Protein AF-A0A822DHK8-F1 (afdb_monomer)

Radius of gyration: 16.18 Å; Cα contacts (8 Å, |Δi|>4): 112; chains: 1; bounding box: 42×21×43 Å

Secondary structure (DSSP, 8-state):
-GGGT-----------B-STT--TT-EEEEEEEEEHHHHTT--TT-S---TTT--SS---TTSS-HHHHHHHHHHHHHTT--EEEEEEEE---SSPPPHHHHHHHHHTT--B-

Sequence (113 aa):
MRMLGAHTLIVTFAAGGANKDYSVGDIMLIKDHLNFPSMAGNNPLIGHNDERFGPRFPPVGHAYDRQYLSQMKQVAKKHNLDLREGIYCGLGGPCYETIAEINMLRSLGGDAV

pLDDT: mean 96.72, std 1.26, range [91.81, 98.5]

Solvent-accessible surface area (backbone atoms only — not comparable to full-atom values): 7266 Å² total; per-residue (Å²): 100,60,93,79,69,52,89,77,85,88,85,85,81,89,66,49,73,49,35,86,92,58,56,94,86,64,48,67,46,68,70,47,71,46,55,52,42,45,76,73,73,59,42,96,78,70,74,86,76,62,70,93,81,45,67,91,78,71,83,62,96,66,73,52,55,66,65,59,55,51,49,51,54,52,53,29,58,76,68,76,45,82,69,47,75,36,24,35,34,50,72,82,63,90,66,80,77,51,76,67,52,44,53,49,41,39,74,75,60,26,29,28,67

Nearest PDB structures (foldseek):
  4ear-assembly1_A  TM=9.679E-01  e=2.335E-11  Homo sapiens
  7zsl-assembly1_A  TM=9.884E-01  e=5.949E-11  Homo sapiens
  7zsl-assembly1_C  TM=9.827E-01  e=8.882E-11  Homo sapiens
  2a0x-assembly1_A  TM=9.849E-01  e=1.418E-10  Homo sapiens
  8swp-assembly2_F  TM=9.465E-01  e=4.435E-08  Kluyveromyces lactis NRRL Y-1140

Structure (mmCIF, N/CA/C/O backbone):
data_AF-A0A822DHK8-F1
#
_entry.id   AF-A0A822DHK8-F1
#
loop_
_atom_site.group_PDB
_atom_site.id
_atom_site.type_symbol
_atom_site.label_atom_id
_atom_site.label_alt_id
_atom_site.label_comp_id
_atom_site.label_asym_id
_atom_site.label_entity_id
_atom_site.label_seq_id
_atom_site.pdbx_PDB_ins_code
_atom_site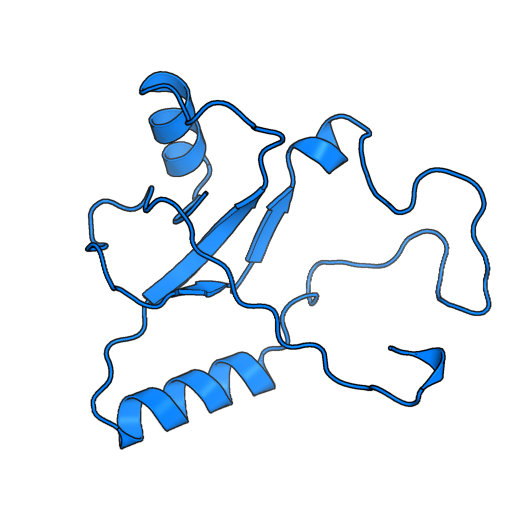.Cartn_x
_atom_site.Cartn_y
_atom_site.Cartn_z
_atom_site.occupancy
_atom_site.B_iso_or_equiv
_atom_site.auth_seq_id
_atom_site.auth_comp_id
_atom_site.auth_asym_id
_atom_site.auth_atom_id
_atom_site.pdbx_PDB_model_num
ATOM 1 N N . MET A 1 1 ? -0.776 -12.716 -17.275 1.00 92.94 1 MET A N 1
ATOM 2 C CA . MET A 1 1 ? -2.162 -12.192 -17.365 1.00 92.94 1 MET A CA 1
ATOM 3 C C . MET A 1 1 ? -2.335 -11.193 -18.503 1.00 92.94 1 MET A C 1
ATOM 5 O O . MET A 1 1 ? -3.200 -11.417 -19.334 1.00 92.94 1 MET A O 1
ATOM 9 N N . ARG A 1 2 ? -1.501 -10.146 -18.614 1.00 94.12 2 ARG A N 1
ATOM 10 C CA . ARG A 1 2 ? -1.599 -9.160 -19.709 1.00 94.12 2 ARG A CA 1
ATOM 11 C C . ARG A 1 2 ? -1.615 -9.781 -21.114 1.00 94.12 2 ARG A C 1
ATOM 13 O O . ARG A 1 2 ? -2.484 -9.450 -21.906 1.00 94.12 2 ARG A O 1
ATOM 20 N N . MET A 1 3 ? -0.715 -10.727 -21.393 1.00 96.31 3 MET A N 1
ATOM 21 C CA . MET A 1 3 ? -0.666 -11.434 -22.686 1.00 96.31 3 MET A CA 1
ATOM 22 C C . MET A 1 3 ? -1.888 -12.326 -22.960 1.00 96.31 3 MET A C 1
ATOM 24 O O . MET A 1 3 ? -2.122 -12.691 -24.102 1.00 96.31 3 MET A O 1
ATOM 28 N N . LEU A 1 4 ? -2.671 -12.659 -21.928 1.00 97.62 4 LEU A N 1
ATOM 29 C CA . LEU A 1 4 ? -3.942 -13.379 -22.060 1.00 97.62 4 LEU A CA 1
ATOM 30 C C . LEU A 1 4 ? -5.131 -12.419 -22.262 1.00 97.62 4 LEU A C 1
ATOM 32 O O . LEU A 1 4 ? -6.271 -12.865 -22.271 1.00 97.62 4 LEU A O 1
ATOM 36 N N . GLY A 1 5 ? -4.885 -11.108 -22.382 1.00 97.25 5 GLY A N 1
ATOM 37 C CA . GLY A 1 5 ? -5.924 -10.095 -22.590 1.00 97.25 5 GLY A CA 1
ATOM 38 C C . GLY A 1 5 ? -6.509 -9.489 -21.312 1.00 97.25 5 GLY A C 1
ATOM 39 O O . GLY A 1 5 ? -7.521 -8.801 -21.377 1.00 97.25 5 GLY A O 1
ATOM 40 N N . ALA A 1 6 ? -5.907 -9.704 -20.137 1.00 97.19 6 ALA A N 1
ATOM 41 C CA . ALA A 1 6 ? -6.380 -9.049 -18.916 1.00 97.19 6 ALA A CA 1
ATOM 42 C C . ALA A 1 6 ? -6.101 -7.531 -18.940 1.00 97.19 6 ALA A C 1
ATOM 44 O O . ALA A 1 6 ? -4.983 -7.089 -19.238 1.00 97.19 6 ALA A O 1
ATOM 45 N N . HIS A 1 7 ? -7.116 -6.745 -18.573 1.00 95.25 7 HIS A N 1
ATOM 46 C CA . HIS A 1 7 ? -7.040 -5.283 -18.437 1.00 95.25 7 HIS A CA 1
ATOM 47 C C . HIS A 1 7 ? -7.130 -4.809 -16.983 1.00 95.25 7 HIS A C 1
ATOM 49 O O . HIS A 1 7 ? -6.667 -3.715 -16.676 1.00 95.25 7 HIS A O 1
ATOM 55 N N . THR A 1 8 ? -7.668 -5.649 -16.099 1.00 96.06 8 THR A N 1
ATOM 56 C CA . THR A 1 8 ? -7.854 -5.353 -14.678 1.00 96.06 8 THR A CA 1
ATOM 57 C C . THR A 1 8 ? -7.200 -6.449 -13.853 1.00 96.06 8 THR A C 1
ATOM 59 O O . THR A 1 8 ? -7.351 -7.633 -14.161 1.00 96.06 8 THR A O 1
ATOM 62 N N . LEU A 1 9 ? -6.480 -6.053 -12.807 1.00 96.75 9 LEU A N 1
ATOM 63 C CA . LEU A 1 9 ? -5.911 -6.952 -11.812 1.00 96.75 9 LEU A CA 1
ATOM 64 C C . LEU A 1 9 ? -6.505 -6.593 -10.451 1.00 96.75 9 LEU A C 1
ATOM 66 O O . LEU A 1 9 ? -6.377 -5.456 -10.005 1.00 96.75 9 LEU A O 1
ATOM 70 N N . ILE A 1 10 ? -7.143 -7.565 -9.804 1.00 96.75 10 ILE A N 1
ATOM 71 C CA . ILE A 1 10 ? -7.601 -7.452 -8.419 1.00 96.75 10 ILE A CA 1
ATOM 72 C C . ILE A 1 10 ? -6.639 -8.275 -7.569 1.00 96.75 10 ILE A C 1
ATOM 74 O O . ILE A 1 10 ? -6.399 -9.444 -7.870 1.00 96.75 10 ILE A O 1
ATOM 78 N N . VAL A 1 11 ? -6.081 -7.660 -6.529 1.00 97.25 11 VAL A N 1
ATOM 79 C CA . VAL A 1 11 ? -5.141 -8.301 -5.606 1.00 97.25 11 VAL A CA 1
ATOM 80 C C . VAL A 1 11 ? -5.752 -8.292 -4.212 1.00 97.25 11 VAL A C 1
ATOM 82 O O . VAL A 1 11 ? -6.205 -7.252 -3.740 1.00 97.25 11 VAL A O 1
ATOM 85 N N . THR A 1 12 ? -5.765 -9.452 -3.560 1.00 97.56 12 THR A N 1
ATOM 86 C CA . THR A 1 12 ? -6.262 -9.631 -2.191 1.00 97.56 12 THR A CA 1
ATOM 87 C C . THR A 1 12 ? -5.249 -10.431 -1.393 1.00 97.56 12 THR A C 1
ATOM 89 O O . THR A 1 12 ? -4.736 -11.434 -1.890 1.00 97.56 12 THR A O 1
ATOM 92 N N . PHE A 1 13 ? -4.984 -10.017 -0.163 1.00 97.31 13 PHE A N 1
ATOM 93 C CA . PHE A 1 13 ? -4.072 -10.700 0.745 1.00 97.31 13 PHE A CA 1
ATOM 94 C C . PHE A 1 13 ? -4.408 -10.319 2.192 1.00 97.31 13 PHE A C 1
ATOM 96 O O . PHE A 1 13 ? -5.193 -9.400 2.429 1.00 97.31 13 PHE A O 1
ATOM 103 N N . ALA A 1 14 ? -3.849 -11.055 3.149 1.00 96.81 14 ALA A N 1
ATOM 104 C CA . ALA A 1 14 ? -3.952 -10.726 4.566 1.00 96.81 14 ALA A CA 1
ATOM 105 C C . ALA A 1 14 ? -2.818 -9.776 4.966 1.00 96.81 14 ALA A C 1
ATOM 107 O O . ALA A 1 14 ? -1.687 -9.968 4.528 1.00 96.81 14 ALA A O 1
ATOM 108 N N . ALA A 1 15 ? -3.123 -8.795 5.811 1.00 97.50 15 ALA A N 1
ATOM 109 C CA . ALA A 1 15 ? -2.180 -7.785 6.279 1.00 97.50 15 ALA A CA 1
ATOM 110 C C . ALA A 1 15 ? -2.342 -7.559 7.788 1.00 97.50 15 ALA A C 1
ATOM 112 O O . ALA A 1 15 ? -3.429 -7.765 8.342 1.00 97.50 15 ALA A O 1
ATOM 113 N N . GLY A 1 16 ? -1.274 -7.120 8.447 1.00 96.88 16 GLY A N 1
ATOM 114 C CA . GLY A 1 16 ? -1.313 -6.641 9.824 1.00 96.88 16 GLY A CA 1
ATOM 115 C C . GLY A 1 16 ? -1.859 -5.215 9.887 1.00 96.88 16 GLY A C 1
ATOM 116 O O . GLY A 1 16 ? -1.432 -4.343 9.134 1.00 96.88 16 GLY A O 1
ATOM 117 N N . GLY A 1 17 ? -2.802 -4.949 10.794 1.00 96.75 17 GLY A N 1
ATOM 118 C CA . GLY A 1 17 ? -3.310 -3.595 11.029 1.00 96.75 17 GLY A CA 1
ATOM 119 C C . GLY A 1 17 ? -2.299 -2.747 11.802 1.00 96.75 17 GLY A C 1
ATOM 120 O O . GLY A 1 17 ? -2.055 -2.995 12.983 1.00 96.75 17 GLY A O 1
ATOM 121 N N . ALA A 1 18 ? -1.727 -1.727 11.160 1.00 95.94 18 ALA A N 1
ATOM 122 C CA . ALA A 1 18 ? -0.879 -0.740 11.831 1.00 95.94 18 ALA A CA 1
ATOM 123 C C . ALA A 1 18 ? -1.716 0.411 12.415 1.00 95.94 18 ALA A C 1
ATOM 125 O O . ALA A 1 18 ? -1.355 0.976 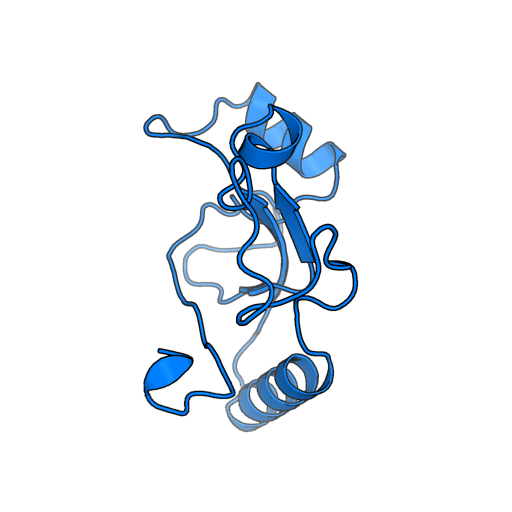13.458 1.00 95.94 18 ALA A O 1
ATOM 126 N N . ASN A 1 19 ? -2.839 0.746 11.773 1.00 96.19 19 ASN A N 1
ATOM 127 C CA . ASN A 1 19 ? -3.803 1.724 12.261 1.00 96.19 19 ASN A CA 1
ATOM 128 C C . ASN A 1 19 ? -4.568 1.177 13.482 1.00 96.19 19 ASN A C 1
ATOM 130 O O . ASN A 1 19 ? -5.096 0.069 13.454 1.00 96.19 19 ASN A O 1
ATOM 134 N N . LYS A 1 20 ? -4.623 1.962 14.567 1.00 94.75 20 LYS A N 1
ATOM 135 C CA . LYS A 1 20 ? -5.243 1.557 15.841 1.00 94.75 20 LYS A CA 1
ATOM 136 C C . LYS A 1 20 ? -6.770 1.508 15.790 1.00 94.75 20 LYS A C 1
ATOM 138 O O . LYS A 1 20 ? -7.368 0.874 16.651 1.00 94.75 20 LYS A O 1
ATOM 143 N N . ASP A 1 21 ? -7.374 2.160 14.802 1.00 96.31 21 ASP A N 1
ATOM 144 C CA . ASP A 1 21 ? -8.826 2.174 14.618 1.00 96.31 21 ASP A CA 1
ATOM 145 C C . ASP A 1 21 ? -9.326 0.922 13.878 1.00 96.31 21 ASP A C 1
ATOM 147 O O . ASP A 1 21 ? -10.532 0.746 13.694 1.00 96.31 21 ASP A O 1
ATOM 151 N N . TYR A 1 22 ? -8.412 0.063 13.411 1.00 96.69 22 TYR A N 1
ATOM 152 C CA . TYR A 1 22 ? -8.747 -1.140 12.657 1.00 96.69 22 TYR A CA 1
ATOM 153 C C . TYR A 1 22 ? -8.854 -2.343 13.586 1.00 96.69 22 TYR A C 1
ATOM 155 O O . TYR A 1 22 ? -8.125 -2.469 14.570 1.00 96.69 22 TYR A O 1
ATOM 163 N N . SER A 1 23 ? -9.760 -3.252 13.243 1.00 96.94 23 SER A N 1
ATOM 164 C CA . SER A 1 23 ? -9.979 -4.503 13.966 1.00 96.94 23 SER A CA 1
ATOM 165 C C . SER A 1 23 ? -9.648 -5.716 13.103 1.00 96.94 23 SER A C 1
ATOM 167 O O . SER A 1 23 ? -9.676 -5.664 11.874 1.00 96.94 23 SER A O 1
ATOM 169 N N . VAL A 1 24 ? -9.340 -6.842 13.750 1.00 96.81 24 VAL A N 1
ATOM 170 C CA . VAL A 1 24 ? -9.173 -8.121 13.046 1.00 96.81 24 VAL A CA 1
ATOM 171 C C . VAL A 1 24 ? -10.463 -8.445 12.291 1.00 96.81 24 VAL A C 1
ATOM 173 O O . VAL A 1 24 ? -11.540 -8.454 12.881 1.00 96.81 24 VAL A O 1
ATOM 176 N N . GLY A 1 25 ? -10.337 -8.729 10.995 1.00 95.75 25 GLY A N 1
ATOM 177 C CA . GLY A 1 25 ? -11.470 -8.988 10.104 1.00 95.75 25 GLY A CA 1
ATOM 178 C C . GLY A 1 25 ? -11.942 -7.769 9.307 1.00 95.75 25 GLY A C 1
ATOM 179 O O . GLY A 1 25 ? -12.719 -7.949 8.371 1.00 95.75 25 GLY A O 1
ATOM 180 N N . ASP A 1 26 ? -11.446 -6.563 9.609 1.00 97.19 26 ASP A N 1
ATOM 181 C CA . ASP A 1 26 ? -11.707 -5.386 8.779 1.00 97.19 26 ASP A CA 1
ATOM 182 C C . ASP A 1 26 ? -11.143 -5.586 7.365 1.00 97.19 26 ASP A C 1
ATOM 184 O O . ASP A 1 26 ? -10.032 -6.085 7.169 1.00 97.19 26 ASP A O 1
ATOM 188 N N . ILE A 1 27 ? -11.902 -5.142 6.362 1.00 97.00 27 ILE A N 1
ATOM 189 C CA . ILE A 1 27 ? -11.453 -5.111 4.969 1.00 97.00 27 ILE A CA 1
ATOM 190 C C . ILE A 1 27 ? -10.988 -3.690 4.650 1.00 97.00 27 ILE A C 1
ATOM 192 O O . ILE A 1 27 ? -11.752 -2.732 4.784 1.00 97.00 27 ILE A O 1
ATOM 196 N N . MET A 1 28 ? -9.744 -3.556 4.188 1.00 97.94 28 MET A N 1
ATOM 197 C CA . MET A 1 28 ? -9.162 -2.278 3.783 1.00 97.94 28 MET A CA 1
ATOM 198 C C . MET A 1 28 ? -8.993 -2.201 2.264 1.00 97.94 28 MET A C 1
ATOM 200 O O . MET A 1 28 ? -8.339 -3.045 1.653 1.00 97.94 28 MET A O 1
ATOM 204 N N . LEU A 1 29 ? -9.525 -1.141 1.656 1.00 97.88 29 LEU A N 1
ATOM 205 C CA . LEU A 1 29 ? -9.149 -0.730 0.308 1.00 97.88 29 LEU A CA 1
ATOM 206 C C . LEU A 1 29 ? -7.785 -0.037 0.343 1.00 97.88 29 LEU A C 1
ATOM 208 O O . LEU A 1 29 ? -7.581 0.925 1.085 1.00 97.88 29 LEU A O 1
ATOM 212 N N . ILE A 1 30 ? -6.862 -0.500 -0.494 1.00 98.00 30 ILE A N 1
ATOM 213 C CA . ILE A 1 30 ? -5.550 0.128 -0.634 1.00 98.00 30 ILE A CA 1
ATOM 214 C C . ILE A 1 30 ? -5.699 1.341 -1.554 1.00 98.00 30 ILE A C 1
ATOM 216 O O . ILE A 1 30 ? -5.964 1.186 -2.747 1.00 98.00 30 ILE A O 1
ATOM 220 N N . LYS A 1 31 ? -5.551 2.549 -0.998 1.00 97.12 31 LYS A N 1
ATOM 221 C CA . LYS A 1 31 ? -5.552 3.798 -1.785 1.00 97.12 31 LYS A CA 1
ATOM 222 C C . LYS A 1 31 ? -4.161 4.186 -2.277 1.00 97.12 31 LYS A C 1
ATOM 224 O O . LYS A 1 31 ? -4.055 4.902 -3.269 1.00 97.12 31 LYS A O 1
ATOM 229 N N . ASP A 1 32 ? -3.124 3.748 -1.567 1.00 97.75 32 ASP A N 1
ATOM 230 C CA . ASP A 1 32 ? -1.724 4.010 -1.895 1.00 97.75 32 ASP A CA 1
ATOM 231 C C . ASP A 1 32 ? -0.797 2.994 -1.206 1.00 97.75 32 ASP A C 1
ATOM 233 O O . ASP A 1 32 ? -1.256 2.187 -0.392 1.00 97.75 32 ASP A O 1
ATOM 237 N N . HIS A 1 33 ? 0.501 3.019 -1.513 1.00 98.06 33 HIS A N 1
ATOM 238 C CA . HIS A 1 33 ? 1.481 2.166 -0.848 1.00 98.06 33 HIS A CA 1
ATOM 239 C C . HIS A 1 33 ? 2.824 2.840 -0.540 1.00 98.06 33 HIS A C 1
ATOM 241 O O . HIS A 1 33 ? 3.309 3.692 -1.278 1.00 98.06 33 HIS A O 1
ATOM 247 N N . LEU A 1 34 ? 3.482 2.353 0.514 1.00 97.69 34 LEU A N 1
ATOM 248 C CA . LEU A 1 34 ? 4.903 2.557 0.789 1.00 97.69 34 LEU A CA 1
ATOM 249 C C . LEU A 1 34 ? 5.656 1.271 0.430 1.00 97.69 34 LEU A C 1
ATOM 251 O O . LEU A 1 34 ? 5.388 0.212 0.990 1.00 97.69 34 LEU A O 1
ATOM 255 N N . ASN A 1 35 ? 6.588 1.342 -0.521 1.00 96.94 35 ASN A N 1
ATOM 256 C CA . ASN A 1 35 ? 7.290 0.166 -1.045 1.00 96.94 35 ASN A CA 1
ATOM 257 C C . ASN A 1 35 ? 8.751 0.134 -0.573 1.00 96.94 35 ASN A C 1
ATOM 259 O O . ASN A 1 35 ? 9.660 0.520 -1.313 1.00 96.94 35 ASN A O 1
ATOM 263 N N . PHE A 1 36 ? 8.975 -0.330 0.660 1.00 97.19 36 PHE A N 1
ATOM 264 C CA . PHE A 1 36 ? 10.309 -0.360 1.269 1.00 97.19 36 PHE A CA 1
ATOM 265 C C . PHE A 1 36 ? 11.317 -1.223 0.493 1.00 97.19 36 PHE A C 1
ATOM 267 O O . PHE A 1 36 ? 12.425 -0.733 0.259 1.00 97.19 36 PHE A O 1
ATOM 274 N N . PRO A 1 37 ? 10.972 -2.439 0.009 1.00 96.81 37 PRO A N 1
ATOM 275 C CA . PRO A 1 37 ? 11.870 -3.207 -0.847 1.00 96.81 37 PRO A CA 1
ATOM 276 C C . PRO A 1 37 ? 12.331 -2.409 -2.068 1.00 96.81 37 PRO A C 1
ATOM 278 O O . PRO A 1 37 ? 13.524 -2.360 -2.351 1.00 96.81 37 PRO A O 1
ATOM 281 N N . SER A 1 38 ? 11.423 -1.704 -2.749 1.00 96.12 38 SER A N 1
ATOM 282 C CA . SER A 1 38 ? 11.791 -0.903 -3.923 1.00 96.12 38 SER A CA 1
ATOM 283 C C . SER A 1 38 ? 12.669 0.295 -3.579 1.00 96.12 38 SER A C 1
ATOM 285 O O . SER A 1 38 ? 13.603 0.583 -4.324 1.00 96.12 38 SER A O 1
ATOM 287 N N . MET A 1 39 ? 12.414 0.964 -2.451 1.00 96.19 39 MET A N 1
ATOM 288 C CA . MET A 1 39 ? 13.265 2.056 -1.960 1.00 96.19 39 MET A CA 1
A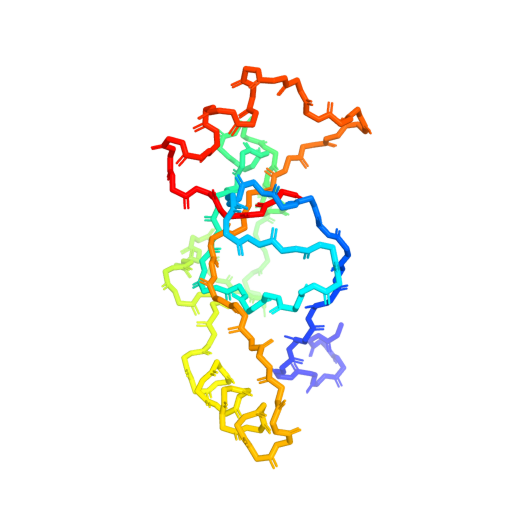TOM 289 C C . MET A 1 39 ? 14.689 1.577 -1.646 1.00 96.19 39 MET A C 1
ATOM 291 O O . MET A 1 39 ? 15.641 2.329 -1.832 1.00 96.19 39 MET A O 1
ATOM 295 N N . ALA A 1 40 ? 14.840 0.318 -1.226 1.00 96.50 40 ALA A N 1
ATOM 296 C CA . ALA A 1 40 ? 16.126 -0.331 -0.984 1.00 96.50 40 ALA A CA 1
ATOM 297 C C . ALA A 1 40 ? 16.757 -0.958 -2.247 1.00 96.50 40 ALA A C 1
ATOM 299 O O . ALA A 1 40 ? 17.761 -1.660 -2.146 1.00 96.50 40 ALA A O 1
ATOM 300 N N . GLY A 1 41 ? 16.188 -0.733 -3.437 1.00 95.62 41 GLY A N 1
ATOM 301 C CA . GLY A 1 41 ? 16.718 -1.287 -4.684 1.00 95.62 41 GLY A CA 1
ATOM 302 C C . GLY A 1 41 ? 16.353 -2.754 -4.923 1.00 95.62 41 GLY A C 1
ATOM 303 O O . GLY A 1 41 ? 17.044 -3.436 -5.669 1.00 95.62 41 GLY A O 1
ATOM 304 N N . ASN A 1 42 ? 15.269 -3.246 -4.325 1.00 96.69 42 ASN A N 1
ATOM 305 C CA . ASN A 1 42 ? 14.662 -4.543 -4.622 1.00 96.69 42 ASN A CA 1
ATOM 306 C C . ASN A 1 42 ? 13.280 -4.344 -5.271 1.00 96.69 42 ASN A C 1
ATOM 308 O O . ASN A 1 42 ? 12.236 -4.634 -4.685 1.00 96.69 42 ASN A O 1
ATOM 312 N N . ASN A 1 43 ? 13.279 -3.766 -6.475 1.00 96.81 43 ASN A N 1
ATOM 313 C CA . ASN A 1 43 ? 12.083 -3.516 -7.279 1.00 96.81 43 ASN A CA 1
ATOM 314 C C . ASN A 1 43 ? 12.004 -4.522 -8.447 1.00 96.81 43 ASN A C 1
ATOM 316 O O . ASN A 1 43 ? 13.023 -4.759 -9.098 1.00 96.81 43 ASN A O 1
ATOM 320 N N . PRO A 1 44 ? 10.817 -5.065 -8.782 1.00 96.19 44 PRO A N 1
ATOM 321 C CA . PRO A 1 44 ? 10.667 -6.054 -9.857 1.00 96.19 44 PRO A CA 1
ATOM 322 C C . PRO A 1 44 ? 11.033 -5.543 -11.263 1.00 96.19 44 PRO A C 1
ATOM 324 O O . PRO A 1 44 ? 11.188 -6.349 -12.174 1.00 96.19 44 PRO A O 1
ATOM 327 N N . LEU A 1 45 ? 11.160 -4.228 -11.460 1.00 97.25 45 LEU A N 1
ATOM 328 C CA . LEU A 1 45 ? 11.545 -3.605 -12.732 1.00 97.25 45 LEU A CA 1
ATOM 329 C C . LEU A 1 45 ? 13.062 -3.369 -12.860 1.00 97.25 45 LEU A C 1
ATOM 331 O O . LEU A 1 45 ? 13.523 -2.797 -13.853 1.00 97.25 45 LEU A O 1
ATOM 335 N N . ILE A 1 46 ? 13.855 -3.790 -11.869 1.00 97.25 46 ILE A N 1
ATOM 336 C CA . ILE A 1 46 ? 15.318 -3.774 -11.964 1.00 97.25 46 ILE A CA 1
ATOM 337 C C . ILE A 1 46 ? 15.776 -4.777 -13.024 1.00 97.25 46 ILE A C 1
ATOM 339 O O . ILE A 1 46 ? 15.281 -5.895 -13.110 1.00 97.25 46 ILE A O 1
ATOM 343 N N . GLY A 1 47 ? 16.757 -4.367 -13.830 1.00 97.12 47 GLY A N 1
ATOM 344 C CA . GLY A 1 47 ? 17.240 -5.128 -14.983 1.00 97.12 47 GLY A CA 1
ATOM 345 C C . GLY A 1 47 ? 16.865 -4.473 -16.309 1.00 97.12 47 GLY A C 1
ATOM 346 O O . GLY A 1 47 ? 16.604 -3.269 -16.357 1.00 97.12 47 GLY A O 1
ATOM 347 N N . HIS A 1 48 ? 16.895 -5.251 -17.392 1.00 97.88 48 HIS A N 1
ATOM 348 C CA . HIS A 1 48 ? 16.592 -4.788 -18.750 1.00 97.88 48 HIS A CA 1
ATOM 349 C C . HIS A 1 48 ? 15.091 -4.491 -18.927 1.00 97.88 48 HIS A C 1
ATOM 351 O O . HIS A 1 48 ? 14.255 -5.234 -18.420 1.00 97.88 48 HIS A O 1
ATOM 357 N N . ASN A 1 49 ? 14.748 -3.413 -19.644 1.00 98.50 49 ASN A N 1
ATOM 358 C CA . ASN A 1 49 ? 13.357 -3.050 -19.934 1.00 98.50 49 ASN A CA 1
ATOM 359 C C . ASN A 1 49 ? 12.916 -3.590 -21.290 1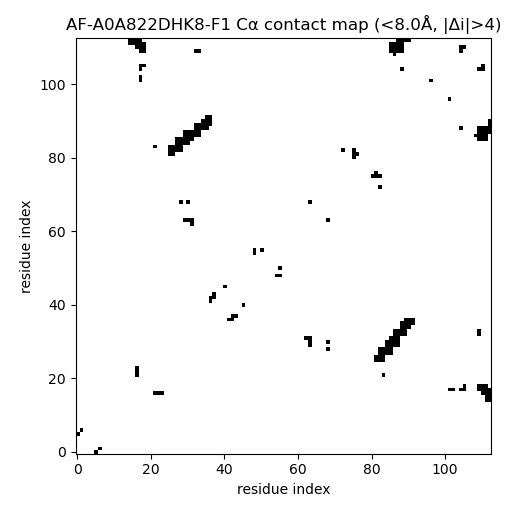.00 98.50 49 ASN A C 1
ATOM 361 O O . ASN A 1 49 ? 13.525 -3.261 -22.303 1.00 98.50 49 ASN A O 1
ATOM 365 N N . ASP A 1 50 ? 11.809 -4.318 -21.310 1.00 97.56 50 ASP A N 1
ATOM 366 C CA . ASP A 1 50 ? 11.145 -4.728 -22.540 1.00 97.56 50 ASP A CA 1
ATOM 367 C C . ASP A 1 50 ? 10.002 -3.756 -22.863 1.00 97.56 50 ASP A C 1
ATOM 369 O O . ASP A 1 50 ? 8.964 -3.731 -22.194 1.00 97.56 50 ASP A O 1
ATOM 373 N N . GLU A 1 51 ? 10.199 -2.947 -23.903 1.00 97.12 51 GLU A N 1
ATOM 374 C CA . GLU A 1 51 ? 9.280 -1.872 -24.299 1.00 97.12 51 GLU A CA 1
ATOM 375 C C . GLU A 1 51 ? 7.887 -2.374 -24.707 1.00 97.12 51 GLU A C 1
ATOM 377 O O . GLU A 1 51 ? 6.931 -1.598 -24.714 1.00 97.12 51 GLU A O 1
ATOM 382 N N . ARG A 1 52 ? 7.723 -3.679 -24.973 1.00 96.31 52 ARG A N 1
ATOM 383 C CA . ARG A 1 52 ? 6.410 -4.284 -25.251 1.00 96.31 52 ARG A CA 1
ATOM 384 C C . ARG A 1 52 ? 5.460 -4.219 -24.052 1.00 96.31 52 ARG A C 1
ATOM 386 O O . ARG A 1 52 ? 4.247 -4.297 -24.244 1.00 96.31 52 ARG A O 1
ATOM 393 N N . PHE A 1 53 ? 5.984 -4.105 -22.827 1.00 95.50 53 PHE A N 1
ATOM 394 C CA . PHE A 1 53 ? 5.176 -4.072 -21.602 1.00 95.50 53 PHE A CA 1
ATOM 395 C C . PHE A 1 53 ? 4.944 -2.668 -21.052 1.00 95.50 53 PHE A C 1
ATOM 397 O O . PHE A 1 53 ? 3.931 -2.444 -20.386 1.00 95.50 53 PHE A O 1
ATOM 404 N N . GLY A 1 54 ? 5.846 -1.725 -21.320 1.00 95.94 54 GLY A N 1
ATOM 405 C CA . GLY A 1 54 ? 5.713 -0.368 -20.816 1.00 95.94 54 GLY A CA 1
ATOM 406 C C . GLY A 1 54 ? 7.005 0.448 -20.857 1.00 95.94 54 GLY A C 1
ATOM 407 O O . GLY A 1 54 ? 8.054 -0.031 -21.302 1.00 95.94 54 GLY A O 1
ATOM 408 N N . PRO A 1 55 ? 6.927 1.707 -20.396 1.00 97.38 55 PRO A N 1
ATOM 409 C CA . PRO A 1 55 ? 8.067 2.608 -20.361 1.00 97.38 55 PRO A CA 1
ATOM 410 C C . PRO A 1 55 ? 9.085 2.173 -19.305 1.00 97.38 55 PRO A C 1
ATOM 412 O O . PRO A 1 55 ? 8.734 1.549 -18.305 1.00 97.38 55 PRO A O 1
ATOM 415 N N . ARG A 1 56 ? 10.339 2.608 -19.472 1.00 97.56 56 ARG A N 1
ATOM 416 C CA . ARG A 1 56 ? 11.413 2.343 -18.503 1.00 97.56 56 ARG A CA 1
ATOM 417 C C . ARG A 1 56 ? 11.118 2.885 -17.099 1.00 97.56 56 ARG A C 1
ATOM 419 O O . ARG A 1 56 ? 11.522 2.276 -16.115 1.00 97.56 56 ARG A O 1
ATOM 426 N N . PHE A 1 57 ? 10.444 4.032 -17.022 1.00 96.94 57 PHE A N 1
ATOM 427 C CA . PHE A 1 57 ? 10.130 4.737 -15.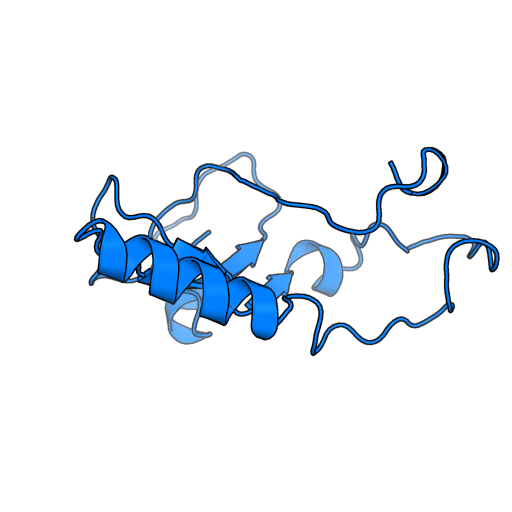778 1.00 96.94 57 PHE A CA 1
ATOM 428 C C . PHE A 1 57 ? 8.615 4.967 -15.679 1.00 96.94 57 PHE A C 1
ATOM 430 O O . PHE A 1 57 ? 8.129 6.037 -16.051 1.00 96.94 57 PHE A O 1
ATOM 437 N N . PRO A 1 58 ? 7.838 3.958 -15.253 1.00 96.00 58 PRO A N 1
ATOM 438 C CA . PRO A 1 58 ? 6.392 4.091 -15.149 1.00 96.00 58 PRO A CA 1
ATOM 439 C C . PRO A 1 58 ? 5.997 4.997 -13.968 1.00 96.00 58 PRO A C 1
ATOM 441 O O . PRO A 1 58 ? 6.530 4.837 -12.867 1.00 96.00 58 PRO A O 1
ATOM 444 N N . PRO A 1 59 ? 5.043 5.927 -14.150 1.00 95.38 59 PRO A N 1
ATOM 445 C CA . PRO A 1 59 ? 4.488 6.692 -13.039 1.00 95.38 59 PRO A CA 1
ATOM 446 C C . PRO A 1 59 ? 3.591 5.799 -12.167 1.00 95.38 59 PRO A C 1
ATOM 448 O O . PRO A 1 59 ? 2.740 5.078 -12.683 1.00 95.38 59 PRO A O 1
ATOM 451 N N . VAL A 1 60 ? 3.741 5.878 -10.841 1.00 93.88 60 VAL A N 1
ATOM 452 C CA . VAL A 1 60 ? 2.989 5.039 -9.878 1.00 93.88 60 VAL A CA 1
ATOM 453 C C . VAL A 1 60 ? 1.922 5.790 -9.076 1.00 93.88 60 VAL A C 1
ATOM 455 O O . VAL A 1 60 ? 1.131 5.159 -8.385 1.00 93.88 60 VAL A O 1
ATOM 458 N N . GLY A 1 61 ? 1.813 7.117 -9.214 1.00 91.81 61 GLY A N 1
ATOM 459 C CA . GLY A 1 61 ? 0.853 7.934 -8.444 1.00 91.81 61 GLY A CA 1
ATOM 460 C C . GLY A 1 61 ? -0.633 7.636 -8.712 1.00 91.81 61 GLY A C 1
ATOM 461 O O . GLY A 1 61 ? -1.510 8.132 -8.005 1.00 91.81 61 GLY A O 1
ATOM 462 N N . HIS A 1 62 ? -0.932 6.832 -9.735 1.00 91.94 62 HIS A N 1
ATOM 463 C CA . HIS A 1 62 ? -2.275 6.351 -10.070 1.00 91.94 62 HIS A CA 1
ATOM 464 C C . HIS A 1 62 ? -2.315 4.821 -10.213 1.00 91.94 62 HIS A C 1
ATOM 466 O O . HIS A 1 62 ? -3.104 4.295 -10.991 1.00 91.94 62 HIS A O 1
ATOM 472 N N . ALA A 1 63 ? -1.454 4.102 -9.480 1.00 95.81 63 ALA A N 1
ATOM 473 C CA . ALA A 1 63 ? -1.416 2.637 -9.503 1.00 95.81 63 ALA A CA 1
ATOM 474 C C . ALA A 1 63 ? -2.731 1.995 -9.018 1.00 95.81 63 ALA A C 1
ATOM 476 O O . ALA A 1 63 ? -3.089 0.910 -9.472 1.00 95.81 63 ALA A O 1
ATOM 477 N N . TYR A 1 64 ? -3.459 2.680 -8.132 1.00 97.44 64 TYR A N 1
ATOM 478 C CA . TYR A 1 64 ? -4.786 2.285 -7.667 1.00 97.44 64 TYR A CA 1
ATOM 479 C C . TYR A 1 64 ? -5.853 3.119 -8.375 1.00 97.44 64 TYR A C 1
ATOM 481 O O . TYR A 1 64 ? -5.925 4.342 -8.222 1.00 97.44 64 TYR A O 1
ATOM 489 N N . ASP A 1 65 ? -6.683 2.454 -9.175 1.00 96.81 65 ASP A N 1
ATOM 490 C CA . ASP A 1 65 ? -7.696 3.120 -9.986 1.00 96.81 65 ASP A CA 1
ATOM 491 C C . ASP A 1 65 ? -8.817 3.709 -9.111 1.00 96.81 65 ASP A C 1
ATOM 493 O O . ASP A 1 65 ? -9.514 3.011 -8.368 1.00 96.81 65 ASP A O 1
ATOM 497 N N . ARG A 1 66 ? -9.020 5.024 -9.225 1.00 95.50 66 ARG A N 1
ATOM 498 C CA . ARG A 1 66 ? -10.003 5.766 -8.422 1.00 95.50 66 ARG A CA 1
ATOM 499 C C . ARG A 1 66 ? -11.449 5.381 -8.734 1.00 95.50 66 ARG A C 1
ATOM 501 O O . ARG A 1 66 ? -12.302 5.484 -7.851 1.00 95.50 66 ARG A O 1
ATOM 508 N N . GLN A 1 67 ? -11.743 4.965 -9.966 1.00 96.81 67 GLN A N 1
ATOM 509 C CA . GLN A 1 67 ? -13.077 4.506 -10.346 1.00 96.81 67 GLN A CA 1
ATOM 510 C C . GLN A 1 67 ? -13.373 3.165 -9.678 1.00 96.81 67 GLN A C 1
ATOM 512 O O . GLN A 1 67 ? -14.440 3.029 -9.078 1.00 96.81 67 GLN A O 1
ATOM 517 N N . TYR A 1 68 ? -12.418 2.227 -9.679 1.00 96.62 68 TYR A N 1
ATOM 518 C CA . TYR A 1 68 ? -12.584 0.957 -8.966 1.00 96.62 68 TYR A CA 1
ATOM 519 C C . TYR A 1 68 ? -12.719 1.153 -7.454 1.00 96.62 68 TYR A C 1
ATOM 521 O O . TYR A 1 68 ? -13.618 0.570 -6.849 1.00 96.62 68 TYR A O 1
ATOM 529 N N . LEU A 1 69 ? -11.919 2.031 -6.839 1.00 96.50 69 LEU A N 1
ATOM 530 C CA . LEU A 1 69 ? -12.068 2.356 -5.414 1.00 96.50 69 LEU A CA 1
ATOM 531 C C . LEU A 1 69 ? -13.464 2.921 -5.096 1.00 96.50 69 LEU A C 1
ATOM 533 O O . LEU A 1 69 ? -14.107 2.499 -4.134 1.00 96.50 69 LEU A O 1
ATOM 537 N N . SER A 1 70 ? -13.970 3.837 -5.928 1.00 97.12 70 SER A N 1
ATOM 538 C CA . SER A 1 70 ? -15.320 4.396 -5.775 1.00 97.12 70 SER A CA 1
ATOM 539 C C . SER A 1 70 ? -16.409 3.329 -5.922 1.00 97.12 70 SER A C 1
ATOM 541 O O . SER A 1 70 ? -17.326 3.265 -5.101 1.00 97.12 70 SER A O 1
ATOM 543 N N . GLN A 1 71 ? -16.296 2.453 -6.923 1.00 97.12 71 GLN A N 1
ATOM 544 C CA . GLN A 1 71 ? -17.237 1.351 -7.136 1.00 97.12 71 GLN A CA 1
ATOM 545 C C . GLN A 1 71 ? -17.250 0.382 -5.948 1.00 97.12 71 GLN A C 1
ATOM 547 O O . GLN A 1 71 ? -18.325 0.023 -5.471 1.00 97.12 71 GLN A O 1
ATOM 552 N N . MET A 1 72 ? -16.082 0.024 -5.407 1.00 96.19 72 MET A N 1
ATOM 553 C CA . MET A 1 72 ? -15.986 -0.851 -4.234 1.00 96.19 72 MET A CA 1
ATOM 554 C C . MET A 1 72 ? -16.660 -0.240 -3.001 1.00 96.19 72 MET A C 1
ATOM 556 O O . MET A 1 72 ? -17.425 -0.925 -2.321 1.00 96.19 72 MET A O 1
ATOM 560 N N . LYS A 1 73 ? -16.469 1.063 -2.750 1.00 96.81 73 LYS A N 1
ATOM 561 C CA . LYS A 1 73 ? -17.171 1.781 -1.670 1.00 96.81 73 LYS A CA 1
ATOM 562 C C . LYS A 1 73 ? -18.690 1.764 -1.852 1.00 96.81 73 LYS A C 1
ATOM 564 O O . LYS A 1 73 ? -19.427 1.583 -0.885 1.00 96.81 73 LYS A O 1
ATOM 569 N N . GLN A 1 74 ? -19.174 1.937 -3.083 1.00 97.56 74 GLN A N 1
ATOM 570 C CA . GLN A 1 74 ? -20.609 1.888 -3.383 1.00 97.56 74 GLN A CA 1
ATOM 571 C C . GLN A 1 74 ? -21.193 0.493 -3.143 1.00 97.56 74 GLN A C 1
ATOM 573 O O . GLN A 1 74 ? -22.262 0.373 -2.541 1.00 97.56 74 GLN A O 1
ATOM 578 N N . VAL A 1 75 ? -20.485 -0.556 -3.571 1.00 97.12 75 VAL A N 1
ATOM 579 C CA . VAL A 1 75 ? -20.884 -1.950 -3.333 1.00 97.12 75 VAL A CA 1
ATOM 580 C C . VAL A 1 75 ? -20.924 -2.241 -1.835 1.00 97.12 75 VAL A C 1
ATOM 582 O O . VAL A 1 75 ? -21.933 -2.740 -1.346 1.00 97.12 75 VAL A O 1
ATOM 585 N N . ALA A 1 76 ? -19.897 -1.859 -1.079 1.00 96.38 76 ALA A N 1
ATOM 586 C CA . ALA A 1 76 ? -19.885 -2.052 0.368 1.00 96.38 76 ALA A CA 1
ATOM 587 C C . ALA A 1 76 ? -21.051 -1.349 1.067 1.00 96.38 76 ALA A C 1
ATOM 589 O O . ALA A 1 76 ? -21.767 -1.981 1.842 1.00 96.38 76 ALA A O 1
ATOM 590 N N . LYS A 1 77 ? -21.330 -0.090 0.704 1.00 96.69 77 LYS A N 1
ATOM 591 C CA . LYS A 1 77 ? -22.488 0.648 1.225 1.00 96.69 77 LYS A CA 1
ATOM 592 C C . LYS A 1 77 ? -23.809 -0.064 0.923 1.00 96.69 77 LYS A C 1
ATOM 594 O O . LYS A 1 77 ? -24.668 -0.143 1.793 1.00 96.69 77 LYS A O 1
ATOM 599 N N . LYS A 1 78 ? -23.977 -0.604 -0.288 1.00 98.00 78 LYS A N 1
ATOM 600 C CA . LYS A 1 78 ? -25.177 -1.367 -0.677 1.00 98.00 78 LYS A CA 1
ATOM 601 C C . LYS A 1 78 ? -25.374 -2.622 0.183 1.00 98.00 78 LYS A C 1
ATOM 603 O O . LYS A 1 78 ? -26.511 -3.026 0.409 1.00 98.00 78 LYS A O 1
ATOM 608 N N . HIS A 1 79 ? -24.284 -3.228 0.641 1.00 96.88 79 HIS A N 1
ATOM 609 C CA . HIS A 1 79 ? -24.294 -4.449 1.443 1.00 96.88 79 HIS A CA 1
ATOM 610 C C . HIS A 1 79 ? -24.124 -4.203 2.951 1.00 96.88 79 HIS A C 1
ATOM 612 O O . HIS A 1 79 ? -24.003 -5.172 3.693 1.00 96.88 79 HIS A O 1
ATOM 618 N N . ASN A 1 80 ? -24.155 -2.943 3.409 1.00 95.69 80 ASN A N 1
ATOM 619 C CA . ASN A 1 80 ? -23.898 -2.555 4.803 1.00 95.69 80 ASN A CA 1
ATOM 620 C C . ASN A 1 80 ? -22.577 -3.129 5.349 1.00 95.69 80 ASN A C 1
ATOM 622 O O . ASN A 1 80 ? -22.516 -3.600 6.482 1.00 95.69 80 ASN A O 1
ATOM 626 N N . LEU A 1 81 ? -21.535 -3.123 4.516 1.00 94.75 81 LEU A N 1
ATOM 627 C CA . LEU A 1 81 ? -20.184 -3.516 4.900 1.00 94.75 81 LEU A CA 1
ATOM 628 C C . LEU A 1 81 ? -19.364 -2.271 5.228 1.00 94.75 81 LEU A C 1
ATOM 630 O O . LEU A 1 81 ? -19.259 -1.358 4.402 1.00 94.75 81 LEU A O 1
ATOM 634 N N . ASP A 1 82 ? -18.737 -2.272 6.398 1.00 93.19 82 ASP A N 1
ATOM 635 C CA . ASP A 1 82 ? -17.767 -1.251 6.769 1.00 93.19 82 ASP A CA 1
ATOM 636 C C . ASP A 1 82 ? -16.428 -1.550 6.090 1.00 93.19 82 ASP A C 1
ATOM 638 O O . ASP A 1 82 ? -15.781 -2.564 6.350 1.00 93.19 82 ASP A O 1
ATOM 642 N N . LEU A 1 83 ? -16.018 -0.660 5.186 1.00 95.50 83 LEU A N 1
ATOM 643 C CA . LEU A 1 83 ? -14.708 -0.707 4.547 1.00 95.50 83 LEU A CA 1
ATOM 644 C C . LEU A 1 83 ? -13.790 0.352 5.139 1.00 95.50 83 LEU A C 1
ATOM 646 O O . LEU A 1 83 ? -14.155 1.524 5.262 1.00 95.50 83 LEU A O 1
ATOM 650 N N . ARG A 1 84 ? -12.555 -0.055 5.419 1.00 97.38 84 ARG A N 1
ATOM 651 C CA . ARG A 1 84 ? -11.447 0.862 5.669 1.00 97.38 84 ARG A CA 1
ATOM 652 C C . ARG A 1 84 ? -10.821 1.288 4.345 1.00 97.38 84 ARG A C 1
ATOM 654 O O . ARG A 1 84 ? -10.961 0.616 3.325 1.00 97.38 84 ARG A O 1
ATOM 661 N N . GLU A 1 85 ? -10.104 2.401 4.357 1.00 97.38 85 GLU A N 1
ATOM 662 C CA . GLU A 1 85 ? -9.288 2.837 3.227 1.00 97.38 85 GLU A CA 1
ATOM 663 C C . GLU A 1 85 ? -7.972 3.410 3.744 1.00 97.38 85 GLU A C 1
ATOM 665 O O . GLU A 1 85 ? -7.984 4.338 4.557 1.00 97.38 85 GLU A O 1
ATOM 670 N N . GLY A 1 86 ? -6.850 2.895 3.242 1.00 97.75 86 GLY A N 1
ATOM 671 C CA . GLY A 1 86 ? -5.550 3.196 3.828 1.00 97.75 86 GLY A CA 1
ATOM 672 C C . GLY A 1 86 ? -4.345 2.930 2.931 1.00 97.75 86 GLY A C 1
ATOM 673 O O . GLY A 1 86 ? -4.472 2.490 1.784 1.00 97.75 86 GLY A O 1
ATOM 674 N N . ILE A 1 87 ? -3.175 3.274 3.464 1.00 98.38 87 ILE A N 1
ATOM 675 C CA . ILE A 1 87 ? -1.868 3.096 2.831 1.00 98.38 87 ILE A CA 1
ATOM 676 C C . ILE A 1 87 ? -1.276 1.755 3.262 1.00 98.38 87 ILE A C 1
ATOM 678 O O . ILE A 1 87 ? -1.127 1.485 4.454 1.00 98.38 87 ILE A O 1
ATOM 682 N N . TYR A 1 88 ? -0.917 0.928 2.283 1.00 98.50 88 TYR A N 1
ATOM 683 C CA . TYR A 1 88 ? -0.266 -0.356 2.522 1.00 98.50 88 TYR A CA 1
ATOM 684 C C . TYR A 1 88 ? 1.263 -0.226 2.541 1.00 98.50 88 TYR A C 1
ATOM 686 O O . TYR A 1 88 ? 1.853 0.346 1.627 1.00 98.50 88 TYR A O 1
ATOM 694 N N . CYS A 1 89 ? 1.922 -0.790 3.545 1.00 98.44 89 CYS A N 1
ATOM 695 C CA . CYS A 1 89 ? 3.372 -0.801 3.688 1.00 98.44 89 CYS A CA 1
ATOM 696 C C . CYS A 1 89 ? 3.929 -2.163 3.276 1.00 98.44 89 CYS A C 1
ATOM 698 O O . CYS A 1 89 ? 3.844 -3.120 4.029 1.00 98.44 89 CYS A O 1
ATOM 700 N N . GLY A 1 90 ? 4.550 -2.256 2.104 1.00 97.19 90 GLY A N 1
ATOM 701 C CA . GLY A 1 90 ? 5.210 -3.491 1.688 1.00 97.19 90 GLY A CA 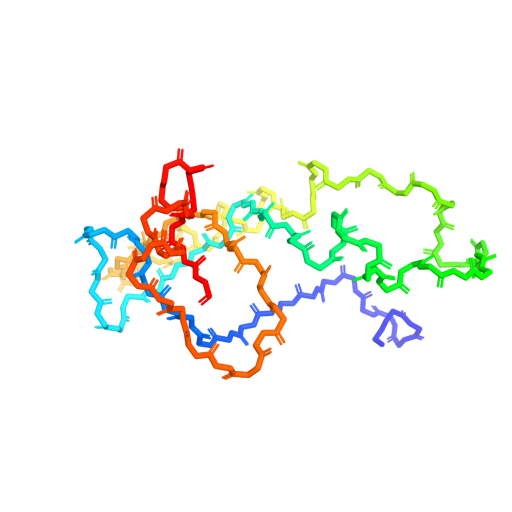1
ATOM 702 C C . GLY A 1 90 ? 6.547 -3.669 2.405 1.00 97.19 90 GLY A C 1
ATOM 703 O O . GLY A 1 90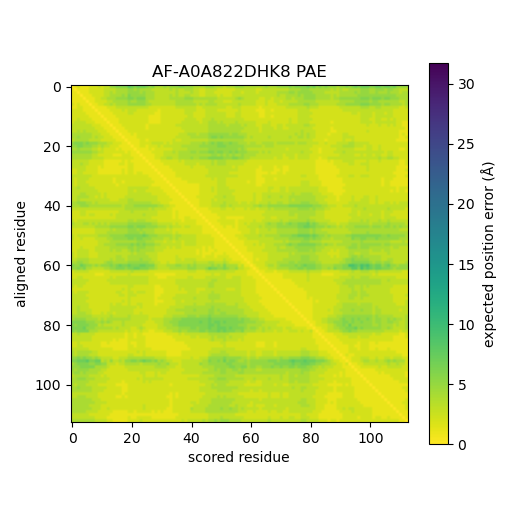 ? 7.431 -2.825 2.242 1.00 97.19 90 GLY A O 1
ATOM 704 N N . LEU A 1 91 ? 6.710 -4.774 3.137 1.00 96.88 91 LEU A N 1
ATOM 705 C CA . LEU A 1 91 ? 7.968 -5.198 3.761 1.00 96.88 91 LEU A CA 1
ATOM 706 C C . LEU A 1 91 ? 8.494 -6.508 3.159 1.00 96.88 91 LEU A C 1
ATOM 708 O O . LEU A 1 91 ? 7.779 -7.237 2.478 1.00 96.88 91 LEU A O 1
ATOM 712 N N . GLY A 1 92 ? 9.777 -6.798 3.397 1.00 94.75 92 GLY A N 1
ATOM 713 C CA . GLY A 1 92 ? 10.436 -7.999 2.871 1.00 94.75 92 GLY A CA 1
ATOM 714 C C . GLY A 1 92 ? 10.136 -9.292 3.639 1.00 94.75 92 GLY A C 1
ATOM 715 O O . GLY A 1 92 ? 10.231 -10.369 3.054 1.00 94.75 92 GLY A O 1
ATOM 716 N N . GLY A 1 93 ? 9.775 -9.203 4.925 1.00 94.12 93 GLY A N 1
ATOM 717 C CA . GLY A 1 93 ? 9.583 -10.374 5.787 1.00 94.12 93 GLY A CA 1
ATOM 718 C C . GLY A 1 93 ? 10.843 -11.257 5.919 1.00 94.12 93 GLY A C 1
ATOM 719 O O . GLY A 1 93 ? 11.950 -10.810 5.602 1.00 94.12 93 GLY A O 1
ATOM 720 N N . PRO A 1 94 ? 10.716 -12.512 6.401 1.00 95.38 94 PRO A N 1
ATOM 721 C CA . PRO A 1 94 ? 9.483 -13.202 6.805 1.00 95.38 94 PRO A CA 1
ATOM 722 C C . PRO A 1 94 ? 9.074 -12.955 8.266 1.00 95.38 94 PRO A C 1
ATOM 724 O O . PRO A 1 94 ? 8.006 -13.396 8.682 1.00 95.38 94 PRO A O 1
ATOM 727 N N . CYS A 1 95 ? 9.927 -12.309 9.063 1.00 96.62 95 CYS A N 1
ATOM 728 C CA . CYS A 1 95 ? 9.588 -11.944 10.434 1.00 96.62 95 CYS A CA 1
ATOM 729 C C . CYS A 1 95 ? 8.493 -10.874 10.439 1.00 96.62 95 CYS A C 1
ATOM 731 O O . CYS A 1 95 ? 8.532 -9.959 9.617 1.00 96.62 95 CYS A O 1
ATOM 733 N N . TYR A 1 96 ? 7.569 -10.974 11.396 1.00 96.38 96 TYR A N 1
ATOM 734 C CA . TYR A 1 96 ? 6.676 -9.868 11.723 1.00 96.38 96 TYR A CA 1
ATOM 735 C C . TYR A 1 96 ? 7.461 -8.676 12.261 1.00 96.38 96 TYR A C 1
ATOM 737 O O . TYR A 1 96 ? 8.596 -8.800 12.732 1.00 96.38 96 TYR A O 1
ATOM 745 N N . GLU A 1 97 ? 6.812 -7.526 12.217 1.00 97.50 97 GLU A N 1
ATOM 746 C CA . GLU A 1 97 ? 7.389 -6.253 12.590 1.00 97.50 97 GLU A CA 1
ATOM 747 C C . GLU A 1 97 ? 7.622 -6.173 14.101 1.00 97.50 97 GLU A C 1
ATOM 749 O O . GLU A 1 97 ? 6.809 -6.582 14.936 1.00 97.50 97 GLU A O 1
ATOM 754 N N . THR A 1 98 ? 8.732 -5.555 14.472 1.00 98.12 98 THR A N 1
ATOM 755 C CA . THR A 1 98 ? 8.970 -5.097 15.834 1.00 98.12 98 THR A CA 1
ATOM 756 C C . THR A 1 98 ? 8.028 -3.944 16.192 1.00 98.12 98 THR A C 1
ATOM 758 O O . THR A 1 98 ? 7.492 -3.229 15.341 1.00 98.12 98 THR A O 1
ATOM 761 N N . ILE A 1 99 ? 7.885 -3.679 17.493 1.00 97.50 99 ILE A N 1
ATOM 762 C CA . ILE A 1 99 ? 7.113 -2.529 17.993 1.00 97.50 99 ILE A CA 1
ATOM 763 C C . ILE A 1 99 ? 7.645 -1.207 17.409 1.00 97.50 99 ILE A C 1
ATOM 765 O O . ILE A 1 99 ? 6.866 -0.307 17.091 1.00 97.50 99 ILE A O 1
ATOM 769 N N . ALA A 1 100 ? 8.969 -1.084 17.261 1.00 98.25 100 ALA A N 1
ATOM 770 C CA . ALA A 1 100 ? 9.601 0.106 16.700 1.00 98.25 100 ALA A CA 1
ATOM 771 C C . ALA A 1 100 ? 9.246 0.290 15.215 1.00 98.25 100 ALA A C 1
ATOM 773 O O . ALA A 1 100 ? 8.887 1.396 14.813 1.00 98.25 100 ALA A O 1
ATOM 774 N N . GLU A 1 101 ? 9.273 -0.789 14.429 1.00 98.00 101 GLU A N 1
ATOM 775 C CA . GLU A 1 101 ? 8.913 -0.764 13.008 1.00 98.00 101 GLU A CA 1
ATOM 776 C C . GLU A 1 101 ? 7.440 -0.402 12.808 1.00 98.00 101 GLU A C 1
ATOM 778 O O . GLU A 1 101 ? 7.153 0.532 12.066 1.00 98.00 101 GLU A O 1
ATOM 783 N N . ILE A 1 102 ? 6.502 -1.015 13.539 1.00 97.44 102 ILE A N 1
ATOM 784 C CA . ILE A 1 102 ? 5.076 -0.640 13.455 1.00 97.44 102 ILE A CA 1
ATOM 785 C C . ILE A 1 102 ? 4.853 0.838 13.800 1.00 97.44 102 ILE A C 1
ATOM 787 O O . ILE A 1 102 ? 4.071 1.530 13.143 1.00 97.44 102 ILE A O 1
ATOM 791 N N . ASN A 1 103 ? 5.537 1.356 14.823 1.00 97.62 103 ASN A N 1
ATOM 792 C CA . ASN A 1 103 ? 5.423 2.766 15.193 1.00 97.62 103 ASN A CA 1
ATOM 793 C C . ASN A 1 103 ? 6.007 3.696 14.120 1.00 97.62 103 ASN A C 1
ATOM 795 O O . ASN A 1 103 ? 5.424 4.751 13.853 1.00 97.62 103 ASN A O 1
ATOM 799 N N . MET A 1 104 ? 7.111 3.299 13.483 1.00 98.00 104 MET A N 1
ATOM 800 C CA . MET A 1 104 ? 7.688 4.010 12.343 1.00 98.00 104 MET A CA 1
ATOM 801 C C . MET A 1 104 ? 6.706 4.034 11.168 1.00 98.00 104 MET A C 1
ATOM 803 O O . MET A 1 104 ? 6.390 5.112 10.673 1.00 98.00 104 MET A O 1
ATOM 807 N N . L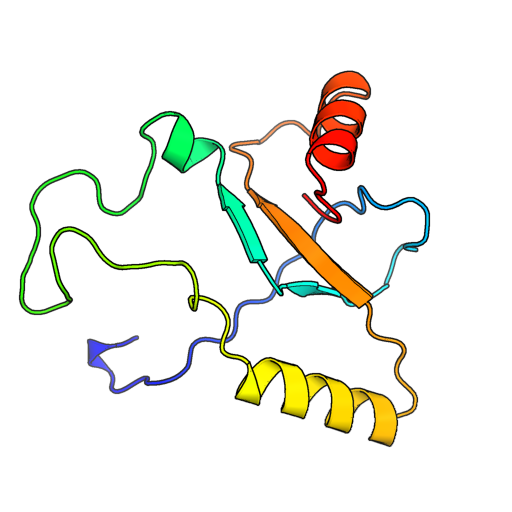EU A 1 105 ? 6.177 2.877 10.760 1.00 97.81 105 LEU A N 1
ATOM 808 C CA . LEU A 1 105 ? 5.232 2.768 9.645 1.00 97.81 105 LEU A CA 1
ATOM 809 C C . LEU A 1 105 ? 4.002 3.650 9.861 1.00 97.81 105 LEU A C 1
ATOM 811 O O . LEU A 1 105 ? 3.627 4.406 8.968 1.00 97.81 105 LEU A O 1
ATOM 815 N N . ARG A 1 106 ? 3.432 3.634 11.070 1.00 96.81 106 ARG A N 1
ATOM 816 C CA . ARG A 1 106 ? 2.302 4.504 11.422 1.00 96.81 106 ARG A CA 1
ATOM 817 C C . ARG A 1 106 ? 2.664 5.987 11.336 1.00 96.81 106 ARG A C 1
ATOM 819 O O . ARG A 1 106 ? 1.876 6.781 10.836 1.00 96.81 106 ARG A O 1
ATOM 826 N N . SER A 1 107 ? 3.858 6.366 11.797 1.00 97.50 107 SER A N 1
ATOM 827 C CA . SER A 1 107 ? 4.340 7.756 11.731 1.00 97.50 107 SER A CA 1
ATOM 828 C C . SER A 1 107 ? 4.549 8.236 10.290 1.00 97.50 107 SER A C 1
ATOM 830 O O . SER A 1 107 ? 4.411 9.424 10.016 1.00 97.50 107 SER A O 1
ATOM 832 N N . LEU A 1 108 ? 4.835 7.314 9.368 1.00 97.69 108 LEU A N 1
ATOM 833 C CA . LEU A 1 108 ? 4.930 7.572 7.928 1.00 97.69 108 LEU A CA 1
ATOM 834 C C . LEU A 1 108 ? 3.563 7.559 7.216 1.00 97.69 108 LEU A C 1
ATOM 836 O O . LEU A 1 108 ? 3.509 7.768 6.007 1.00 97.69 108 LEU A O 1
ATOM 840 N N . GLY A 1 109 ? 2.466 7.334 7.947 1.00 97.38 109 GLY A N 1
ATOM 841 C CA . GLY A 1 109 ? 1.105 7.292 7.405 1.00 97.38 109 GLY A CA 1
ATOM 842 C C . GLY A 1 109 ? 0.644 5.913 6.928 1.00 97.38 109 GLY A C 1
ATOM 843 O O . GLY A 1 109 ? -0.380 5.829 6.260 1.00 97.38 109 GLY A O 1
ATOM 844 N N . GLY A 1 110 ? 1.377 4.843 7.247 1.00 98.19 110 GLY A N 1
ATOM 845 C CA . GLY A 1 110 ? 0.984 3.467 6.951 1.00 98.19 110 GLY A CA 1
ATOM 846 C C . GLY A 1 110 ? -0.182 2.981 7.813 1.00 98.19 110 GLY A C 1
ATOM 847 O O . GLY A 1 110 ? -0.153 3.120 9.038 1.00 98.19 110 GLY A O 1
ATOM 848 N N . ASP A 1 111 ? -1.174 2.362 7.176 1.00 98.44 111 ASP A N 1
ATOM 849 C CA . ASP A 1 111 ? -2.374 1.829 7.829 1.00 98.44 111 ASP A CA 1
ATOM 850 C C . ASP A 1 111 ? -2.334 0.301 7.991 1.00 98.44 111 ASP A C 1
ATOM 852 O O . ASP A 1 111 ? -2.873 -0.231 8.966 1.00 98.44 111 ASP A O 1
ATOM 856 N N . ALA A 1 112 ? -1.664 -0.400 7.073 1.00 98.12 112 ALA A N 1
ATOM 857 C CA . ALA A 1 112 ? -1.490 -1.851 7.098 1.00 98.12 112 ALA A CA 1
ATOM 858 C C . ALA A 1 112 ? -0.110 -2.266 6.565 1.00 98.12 112 ALA A C 1
ATOM 860 O O . ALA A 1 112 ? 0.506 -1.501 5.821 1.00 98.12 112 ALA A O 1
ATOM 861 N N . VAL A 1 113 ? 0.355 -3.464 6.927 1.00 96.88 113 VAL A N 1
ATOM 862 C CA . VAL A 1 113 ? 1.660 -4.045 6.555 1.00 96.88 113 VAL A CA 1
ATOM 863 C C . VAL A 1 113 ? 1.542 -5.506 6.126 1.00 96.88 113 VAL A C 1
ATOM 865 O O . VAL A 1 113 ? 0.660 -6.199 6.680 1.00 96.88 113 VAL A O 1
#

Foldseek 3Di:
DVVVPDPDDDDDDDWAFLAPVDDPPAAEDAPEEAEPCVVVVNDPLPDDDDPVVHDSDDDCNCVDPPVVVVVVVVVCVVVVHDY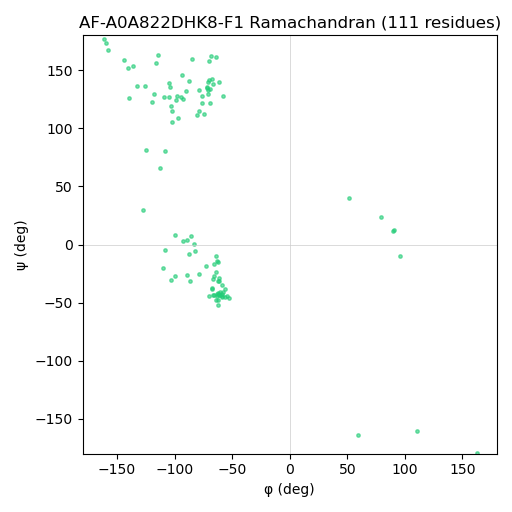HYFYAYDDDDDDDDDPVRSVVCVVVGGGID

Mean predicted aligned error: 2.76 Å

=== Feature glossary ===
The record interleaves many kinds of information about one protein. Here is each kind framed as the question it answers.

Q: What known structures does this most resemble?
A: Structural nearest neighbors (via Foldseek easy-search vs the PDB). Reported per hit: target PDB id, E-value, and alignment TM-score. A TM-score above ~0.5 is the conventional threshold for 'same fold'.

Q: Where is each backbone atom in 3D?
A: The mmCIF table is the protein's shape written out atom by atom. For each backbone N, Cα, C, and carbonyl O, it records an (x, y, z) coordinate triple in Å plus the residue type, chain letter, and residue number.

Q: What are the backbone torsion angles?
A: The φ/ψ torsion pair specifies the backbone conformation at each residue. φ rotates about the N–Cα bond, ψ about the Cα–C bond. Steric clashes forbid most of the (φ, ψ) plane — the allowed regions (α-helix basin, β-sheet basin, left-handed helix) are the Ramachandran-allowed regions.

Q: Which residues are buried vs exposed?
A: Solvent-accessible surface area (SASA) is the area in Å² traced out by the centre of a 1.4 Å probe sphere (a water molecule) rolled over the protein's van der Waals surface (Shrake–Rupley / Lee–Richards construction). Buried residues have near-zero SASA; fully exposed residues can exceed 200 Å². The total SASA scales roughly with the number of surface residues.

Q: How confident is the AlphaFold model at each residue?
A: pLDDT is the predicted lDDT-Cα score: AlphaFold's confidence that the local environment of each residue (all inter-atomic distances within 15 Å) is correctly placed. It is a per-residue number between 0 and 100, with higher meaning more reliable.

Q: What does the local fold look like, residue by residue?
A: 3Di is Foldseek's structural alphabet. Each residue is assigned one of twenty discrete states based on how its Cα sits relative to its spatial (not sequential) neighbors. Aligning 3Di strings finds structural homologs roughly as well as full 3D superposition, but orders of magnitude faster.

Q: How big and how compact is the whole molecule?
A: Radius of gyration (Rg) is the root-mean-square distance of Cα atoms from their centroid — a single number for overall size and compactness. A globular domain of N residues has Rg ≈ 2.2·N^0.38 Å; an extended or disordered chain has a much larger Rg. The Cα contact count is the number of residue pairs whose Cα atoms are within 8 Å and are more than four positions apart in sequence — a standard proxy for tertiary packing density. The bounding box is the smallest axis-aligned box enclosing all Cα atoms.

Q: Which residues are in helices, strands, or loops?
A: DSSP 8-state secondary structure assigns each residue one of H (α-helix), G (3₁₀-helix), I (π-helix), E (extended β-strand), B (isolated β-bridge), T (hydrogen-bonded turn), S (bend), or '-' (coil). The assignment is computed from backbone hydrogen-bond geometry via the Kabsch–Sander algorithm.

Q: How mobile is each atom in the crystal?
A: Crystallographic B-factors measure how much each atom's electron density is smeared out, in Å². They rise in mobile loops and surface residues and fall in the buried interior. In AlphaFold models this column is repurposed to hold pLDDT instead.

Q: What if only a Cα trace is available?
A: P-SEA three-state annotation labels each residue as helix, strand, or coil based purely on the geometry of the Cα trace. It serves as a fallback when the full backbone (and thus DSSP) is unavailable.

Q: What family and function is it annotated with?
A: Database cross-references. InterPro integrates a dozen domain/family signature databases into unified entries with residue-range hits. GO terms attach function/process/location labels with evidence codes. CATH codes position the fold in a four-level structural taxonomy. Organism is the NCBI-taxonomy species name.

Q: Are the domains correctly placed relative to each other?
A: Predicted Aligned Error (PAE) is an AlphaFold confidence matrix: entry (i, j) is the expected error in the position of residue j, in ångströms, when the prediction is superimposed on the true structure at residue i. Low PAE within a block of residues means that block is internally rigid and well-predicted; high PAE between two blocks means their relative placement is uncertain even if each block individually is confident.

Q: What do the diagnostic plots show?
A: Three diagnostic plots accompany the record. The Cα contact map visualizes the tertiary structure as a 2D adjacency matrix (8 Å cutoff, sequence-local contacts suppressed). The Ramachandran plot shows the distribution of backbone (φ, ψ) torsions, with points in the α and β basins reflecting secondary structure content. The PAE plot shows AlphaFold's inter-residue confidence as a color matrix.

Q: What is the amino-acid chain?
A: Primary structure: the covalent order of the twenty standard amino acids along the backbone. Two proteins with the same sequence will (almost always) fold to the same structure; two with 30% identity often share a fold but not the details.

Q: What do the rendered images show?
A: The six renders are orthographic views along the three Cartesian axes in both directions. Representation (cartoon, sticks, or surface) and color scheme (sequence-rainbow or by-chain) vary across proteins so the training set covers all the common visualization conventions.